Protein AF-A0A017HC94-F1 (afdb_monomer)

Organism: NCBI:txid442562

Structure (mmCIF, N/CA/C/O backbone):
data_AF-A0A017HC94-F1
#
_entry.id   AF-A0A017HC94-F1
#
loop_
_atom_site.group_PDB
_atom_site.id
_atom_site.type_symbol
_atom_site.label_atom_id
_atom_site.label_alt_id
_atom_site.label_comp_id
_atom_site.label_asym_id
_atom_site.label_entity_id
_atom_site.label_seq_id
_atom_site.pdbx_PDB_ins_code
_atom_site.Cartn_x
_atom_site.Cartn_y
_atom_site.Cartn_z
_atom_site.occupancy
_atom_site.B_iso_or_equiv
_atom_site.auth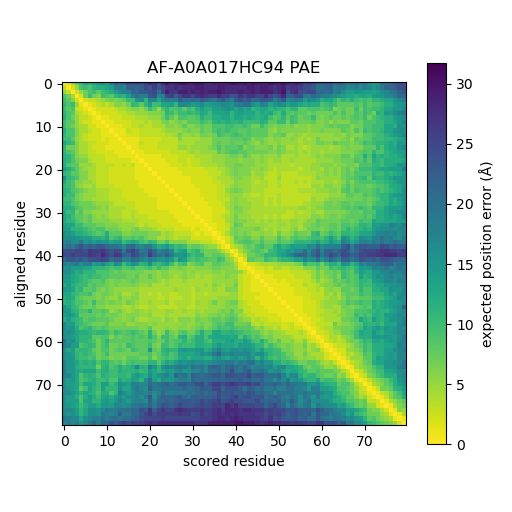_seq_id
_atom_site.auth_comp_id
_atom_site.auth_asym_id
_atom_site.auth_atom_id
_atom_site.pdbx_PDB_model_num
ATOM 1 N N . MET A 1 1 ? -21.691 9.121 17.816 1.00 48.34 1 MET A N 1
ATOM 2 C CA . MET A 1 1 ? -21.617 7.870 17.027 1.00 48.34 1 MET A CA 1
ATOM 3 C C . MET A 1 1 ? -20.172 7.390 17.020 1.00 48.34 1 MET A C 1
ATOM 5 O O . MET A 1 1 ? -19.424 7.649 16.087 1.00 48.34 1 MET A O 1
ATOM 9 N N . ALA A 1 2 ? -19.739 6.789 18.128 1.00 46.91 2 ALA A N 1
ATOM 10 C CA . ALA A 1 2 ? -18.388 6.264 18.256 1.00 46.91 2 ALA A CA 1
ATOM 11 C C . ALA A 1 2 ? -18.282 5.035 17.351 1.00 46.91 2 ALA A C 1
ATOM 13 O O . ALA A 1 2 ? -18.922 4.021 17.620 1.00 46.91 2 ALA A O 1
ATOM 14 N N . LEU A 1 3 ? -17.552 5.143 16.238 1.00 52.09 3 LEU A N 1
ATOM 15 C CA . LEU A 1 3 ? -17.320 4.010 15.349 1.00 52.09 3 LEU A CA 1
ATOM 16 C C . LEU A 1 3 ? -16.603 2.919 16.144 1.00 52.09 3 LEU A C 1
ATOM 18 O O . LEU A 1 3 ? -15.406 3.011 16.436 1.00 52.09 3 LEU A O 1
ATOM 22 N N . SER A 1 4 ? -17.424 1.940 16.522 1.00 59.03 4 SER A N 1
ATOM 23 C CA . SER A 1 4 ? -17.124 0.736 17.275 1.00 59.03 4 SER A CA 1
ATOM 24 C C . SER A 1 4 ? -15.736 0.218 16.926 1.00 59.03 4 SER A C 1
ATOM 26 O O . SER A 1 4 ? -15.419 -0.015 15.759 1.00 59.03 4 SER A O 1
ATOM 28 N N . TYR A 1 5 ? -14.906 0.024 17.945 1.00 61.06 5 TYR A N 1
ATOM 29 C CA . TYR A 1 5 ? -13.600 -0.626 17.854 1.00 61.06 5 TYR A CA 1
ATOM 30 C C . TYR A 1 5 ? -13.644 -1.915 16.991 1.00 61.06 5 TYR A C 1
ATOM 32 O O . TYR A 1 5 ? -12.748 -2.168 16.181 1.00 61.06 5 TYR A O 1
ATOM 40 N N . ARG A 1 6 ? -14.773 -2.644 17.018 1.00 64.12 6 ARG A N 1
ATOM 41 C CA . ARG A 1 6 ? -15.041 -3.821 16.170 1.00 64.12 6 ARG A CA 1
ATOM 42 C C . ARG A 1 6 ? -15.119 -3.520 14.668 1.00 64.12 6 ARG A C 1
ATOM 44 O O . ARG A 1 6 ? -14.687 -4.350 13.872 1.00 64.12 6 ARG A O 1
ATOM 51 N N . ALA A 1 7 ? -15.637 -2.361 14.257 1.00 73.88 7 ALA A N 1
ATOM 52 C CA . ALA A 1 7 ? -15.685 -1.967 12.847 1.00 73.88 7 ALA A CA 1
ATOM 53 C C . ALA A 1 7 ? -14.273 -1.733 12.296 1.00 73.88 7 ALA A C 1
ATOM 55 O O . ALA A 1 7 ? -13.931 -2.257 11.239 1.00 73.88 7 ALA A O 1
ATOM 56 N N . ARG A 1 8 ? -13.418 -1.035 13.058 1.00 72.50 8 ARG A N 1
ATOM 57 C CA . ARG A 1 8 ? -12.006 -0.817 12.698 1.00 72.50 8 ARG A CA 1
ATOM 58 C C . ARG A 1 8 ? -11.251 -2.139 12.531 1.00 72.50 8 ARG A C 1
ATOM 60 O O . ARG A 1 8 ? -10.535 -2.317 11.550 1.00 72.50 8 ARG A O 1
ATOM 67 N N . ARG A 1 9 ? -11.482 -3.094 13.439 1.00 73.12 9 ARG A N 1
ATOM 68 C CA . ARG A 1 9 ? -10.885 -4.438 13.381 1.00 73.12 9 ARG A CA 1
ATOM 69 C C . ARG A 1 9 ? -11.341 -5.247 12.158 1.00 73.12 9 ARG A C 1
ATOM 71 O O . ARG A 1 9 ? -10.516 -5.895 11.524 1.00 73.12 9 ARG A O 1
ATOM 78 N N . ARG A 1 10 ? -12.627 -5.187 11.790 1.00 76.88 10 ARG A N 1
ATOM 79 C CA . ARG A 1 10 ? -13.157 -5.861 10.585 1.00 76.88 10 ARG A CA 1
ATOM 80 C C . ARG A 1 10 ? -12.577 -5.283 9.298 1.00 76.88 10 ARG A C 1
ATOM 82 O O . ARG A 1 10 ? -12.161 -6.048 8.436 1.00 76.8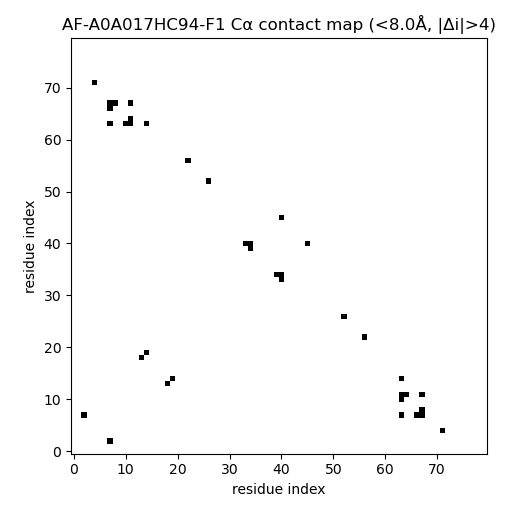8 10 ARG A 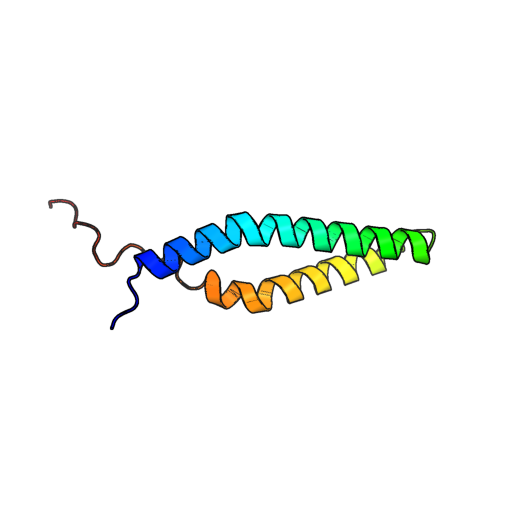O 1
ATOM 89 N N . TRP A 1 11 ? -12.492 -3.958 9.191 1.00 76.62 11 TRP A N 1
ATOM 90 C CA . TRP A 1 11 ? -11.886 -3.307 8.027 1.00 76.62 11 TRP A CA 1
ATOM 91 C C . TRP A 1 11 ? -10.407 -3.657 7.872 1.00 76.62 11 TRP A C 1
ATOM 93 O O . TRP A 1 11 ? -9.969 -3.919 6.759 1.00 76.62 11 TRP A O 1
ATOM 103 N N . ALA A 1 12 ? -9.659 -3.762 8.972 1.00 77.50 12 ALA A N 1
ATOM 104 C CA . ALA A 1 12 ? -8.274 -4.218 8.917 1.00 77.50 12 ALA A CA 1
ATOM 105 C C . ALA A 1 12 ? -8.135 -5.661 8.410 1.00 77.50 12 ALA A C 1
ATOM 107 O O . ALA A 1 12 ? -7.257 -5.929 7.597 1.00 77.50 12 ALA A O 1
ATOM 108 N N . LEU A 1 13 ? -9.012 -6.575 8.840 1.00 80.00 13 LEU A N 1
ATOM 109 C CA . LEU A 1 13 ? -9.020 -7.955 8.342 1.00 80.00 13 LEU A CA 1
ATOM 110 C C . LEU A 1 13 ? -9.374 -8.032 6.856 1.00 80.00 13 LEU A C 1
ATOM 112 O O . LEU A 1 13 ? -8.707 -8.749 6.121 1.00 80.00 13 LEU A O 1
ATOM 116 N N . VAL A 1 14 ? -10.375 -7.274 6.397 1.00 84.56 14 VAL A N 1
ATOM 117 C CA . VAL A 1 14 ? -10.734 -7.209 4.968 1.00 84.56 14 VAL A CA 1
ATOM 118 C C . VAL A 1 14 ? -9.569 -6.665 4.148 1.00 84.56 14 VAL A C 1
ATOM 120 O O . VAL A 1 14 ? -9.234 -7.212 3.107 1.00 84.56 14 VAL A O 1
ATOM 123 N N . ILE A 1 15 ? -8.916 -5.614 4.632 1.00 81.62 15 ILE A N 1
ATOM 124 C CA . ILE A 1 15 ? -7.789 -4.986 3.945 1.00 81.62 15 ILE A CA 1
ATOM 125 C C . ILE A 1 15 ? -6.557 -5.898 3.945 1.00 81.62 15 ILE A C 1
ATOM 127 O O . ILE A 1 15 ? -5.840 -5.946 2.951 1.00 81.62 15 ILE A O 1
ATOM 131 N N . LEU A 1 16 ? -6.331 -6.678 5.001 1.00 83.25 16 LEU A N 1
ATOM 132 C CA . LEU A 1 16 ? -5.291 -7.702 5.002 1.00 83.25 16 LEU A CA 1
ATOM 133 C C . LEU A 1 16 ? -5.634 -8.839 4.029 1.00 83.25 16 LEU A C 1
ATOM 135 O O . LEU A 1 16 ? -4.778 -9.255 3.263 1.00 83.25 16 LEU A O 1
ATOM 139 N N . LEU A 1 17 ? -6.877 -9.320 4.031 1.00 86.44 17 LEU A N 1
ATOM 140 C CA . LEU A 1 17 ? -7.289 -10.477 3.237 1.00 86.44 17 LEU A CA 1
ATOM 141 C C . LEU A 1 17 ? -7.459 -10.159 1.748 1.00 86.44 17 LEU A C 1
ATOM 143 O O . LEU A 1 17 ? -7.205 -11.022 0.923 1.00 86.44 17 LEU A O 1
ATOM 147 N N . VAL A 1 18 ? -7.889 -8.946 1.400 1.00 87.56 18 VAL A N 1
ATOM 148 C CA . VAL A 1 18 ? -8.130 -8.512 0.013 1.00 87.56 18 VAL A CA 1
ATOM 149 C C . VAL A 1 18 ? -7.001 -7.627 -0.484 1.00 87.56 18 VAL A C 1
ATOM 151 O O . VAL A 1 18 ? -6.516 -7.812 -1.594 1.00 87.56 18 VAL A O 1
ATOM 154 N N . GLY A 1 19 ? -6.549 -6.680 0.335 1.00 85.81 19 GLY A N 1
ATOM 155 C CA . GLY A 1 19 ? -5.467 -5.787 -0.052 1.00 85.81 19 GLY A CA 1
ATOM 156 C C . GLY A 1 19 ? -4.181 -6.560 -0.313 1.00 85.81 19 GLY A C 1
ATOM 157 O O . GLY A 1 19 ? -3.544 -6.304 -1.329 1.00 85.81 19 GLY A O 1
ATOM 158 N N . LEU A 1 20 ? -3.781 -7.480 0.577 1.00 85.00 20 LEU A N 1
ATOM 159 C CA . LEU A 1 20 ? -2.520 -8.217 0.423 1.00 85.00 20 LEU A CA 1
ATOM 160 C C . LEU A 1 20 ? -2.453 -9.014 -0.893 1.00 85.00 20 LEU A C 1
ATOM 162 O O . LEU A 1 20 ? -1.459 -8.867 -1.601 1.00 85.00 20 LEU A O 1
ATOM 166 N N . PRO A 1 21 ? -3.464 -9.812 -1.290 1.00 88.69 21 PRO A N 1
ATOM 167 C CA . PRO A 1 21 ? -3.426 -10.461 -2.596 1.00 88.69 21 PRO A CA 1
ATOM 168 C C . PRO A 1 21 ? -3.461 -9.458 -3.752 1.00 88.69 21 PRO A C 1
ATOM 170 O O . PRO A 1 21 ? -2.715 -9.639 -4.711 1.00 88.69 21 PRO A O 1
ATOM 173 N N . LEU A 1 22 ? -4.238 -8.369 -3.659 1.00 89.81 22 LEU A N 1
ATOM 174 C CA . LEU A 1 22 ? -4.247 -7.330 -4.699 1.00 89.81 22 LEU A CA 1
ATOM 175 C C . LEU A 1 22 ? -2.855 -6.700 -4.891 1.00 89.81 22 LEU A C 1
ATOM 177 O O . LEU A 1 22 ? -2.425 -6.451 -6.015 1.00 89.81 22 LEU A O 1
ATOM 181 N N . TYR A 1 23 ? -2.134 -6.480 -3.790 1.00 85.56 23 TYR A N 1
ATOM 182 C CA . TYR A 1 23 ? -0.764 -5.973 -3.789 1.00 85.56 23 TYR A CA 1
ATOM 183 C C . TYR A 1 23 ? 0.206 -6.912 -4.464 1.00 85.56 23 TYR A C 1
ATOM 185 O O . TYR A 1 23 ? 1.009 -6.472 -5.277 1.00 85.56 23 TYR A O 1
ATOM 193 N N . ILE A 1 24 ? 0.130 -8.199 -4.127 1.00 87.38 24 ILE A N 1
ATOM 194 C CA . ILE A 1 24 ? 0.998 -9.217 -4.709 1.00 87.38 24 ILE A CA 1
ATOM 195 C C . ILE A 1 24 ? 0.774 -9.264 -6.221 1.00 87.38 24 ILE A C 1
ATOM 197 O O . ILE A 1 24 ? 1.744 -9.246 -6.974 1.00 87.38 24 ILE A O 1
ATOM 201 N N . VAL A 1 25 ? -0.483 -9.233 -6.677 1.00 92.38 25 VAL A N 1
ATOM 202 C CA . VAL A 1 25 ? -0.804 -9.175 -8.112 1.00 92.38 25 VAL A CA 1
ATOM 203 C C . VAL A 1 25 ? -0.198 -7.928 -8.758 1.00 92.38 25 VAL A C 1
ATOM 205 O O . VAL A 1 25 ? 0.469 -8.045 -9.785 1.00 92.38 25 VAL A O 1
ATOM 208 N N . ALA A 1 26 ? -0.357 -6.748 -8.153 1.00 89.00 26 ALA A N 1
ATOM 209 C CA . ALA A 1 26 ? 0.238 -5.514 -8.667 1.00 89.00 26 ALA A CA 1
ATOM 210 C C . ALA A 1 26 ? 1.778 -5.575 -8.705 1.00 89.00 26 ALA A C 1
ATOM 212 O O . ALA A 1 26 ? 2.378 -5.186 -9.704 1.00 89.00 26 ALA A O 1
ATOM 213 N N . ALA A 1 27 ? 2.411 -6.109 -7.658 1.00 87.44 27 ALA A N 1
ATOM 214 C CA . ALA A 1 27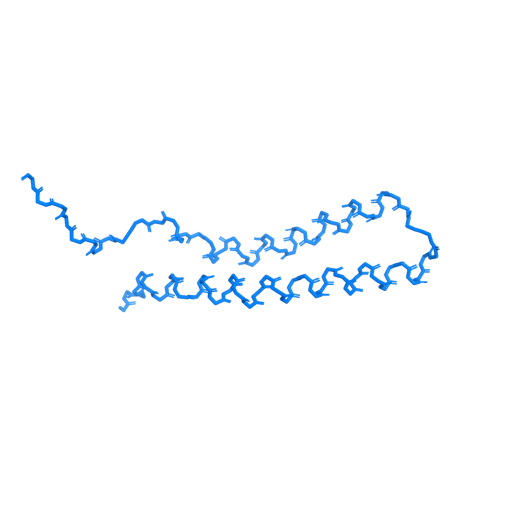 ? 3.857 -6.290 -7.550 1.00 87.44 27 ALA A CA 1
ATOM 215 C C . ALA A 1 27 ? 4.403 -7.161 -8.682 1.00 87.44 27 ALA A C 1
ATOM 217 O O . ALA A 1 27 ? 5.337 -6.769 -9.382 1.00 87.44 27 ALA A O 1
ATOM 218 N N . VAL A 1 28 ? 3.787 -8.331 -8.873 1.00 87.81 28 VAL A N 1
ATOM 219 C CA . VAL A 1 28 ? 4.166 -9.289 -9.913 1.00 87.81 28 VAL A CA 1
ATOM 220 C C . VAL A 1 28 ? 3.938 -8.677 -11.289 1.00 87.81 28 VAL A C 1
ATOM 222 O O . VAL A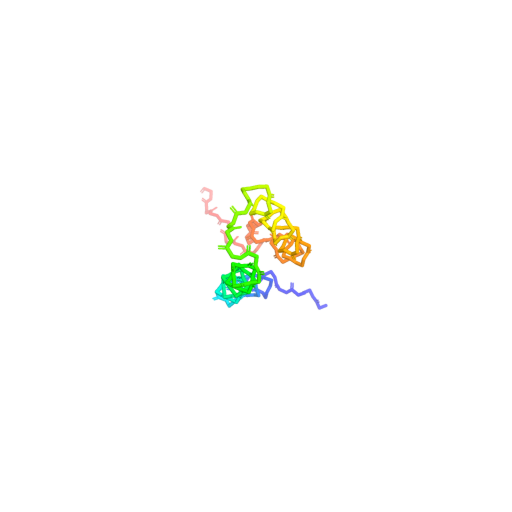 1 28 ? 4.839 -8.727 -12.114 1.00 87.81 28 VAL A O 1
ATOM 225 N N . THR A 1 29 ? 2.799 -8.014 -11.509 1.00 90.06 29 THR A N 1
ATOM 226 C CA . THR A 1 29 ? 2.484 -7.360 -12.792 1.00 90.06 29 THR A CA 1
ATOM 227 C C . THR A 1 29 ? 3.507 -6.280 -13.144 1.00 90.06 29 THR A C 1
ATOM 229 O O . THR A 1 29 ? 3.991 -6.232 -14.271 1.00 90.06 29 THR A O 1
ATOM 232 N N . ILE A 1 30 ? 3.872 -5.421 -12.185 1.00 86.06 30 ILE A N 1
ATOM 233 C CA . ILE A 1 30 ? 4.885 -4.379 -12.396 1.00 86.06 30 ILE A CA 1
ATOM 234 C C . ILE A 1 30 ? 6.231 -5.016 -12.737 1.00 86.06 30 ILE A C 1
ATOM 236 O O . ILE A 1 30 ? 6.865 -4.590 -13.699 1.00 86.06 30 ILE A O 1
ATOM 240 N N . MET A 1 31 ? 6.651 -6.038 -11.986 1.00 82.69 31 MET A N 1
ATOM 241 C CA . MET A 1 31 ? 7.913 -6.732 -12.244 1.00 82.69 31 MET A CA 1
ATOM 242 C C . MET A 1 31 ? 7.940 -7.433 -13.600 1.00 82.69 31 MET A C 1
ATOM 244 O O . MET A 1 31 ? 8.976 -7.416 -14.262 1.00 82.69 31 MET A O 1
ATOM 248 N N . ASP A 1 32 ? 6.824 -8.015 -14.027 1.00 87.00 32 ASP A N 1
ATOM 249 C CA . ASP A 1 32 ? 6.727 -8.715 -15.306 1.00 87.00 32 ASP A CA 1
ATOM 250 C C . ASP A 1 32 ? 6.810 -7.732 -16.482 1.00 87.00 32 ASP A C 1
ATOM 252 O O . ASP A 1 32 ? 7.635 -7.899 -17.379 1.00 87.00 32 ASP A O 1
ATOM 256 N N . VAL A 1 33 ? 6.079 -6.611 -16.406 1.00 86.44 33 VAL A N 1
ATOM 257 C CA . VAL A 1 33 ? 6.162 -5.513 -17.389 1.00 86.44 33 VAL A CA 1
ATOM 258 C C . VAL A 1 33 ? 7.574 -4.931 -17.467 1.00 86.44 33 VAL A C 1
ATOM 260 O O . VAL A 1 33 ? 8.051 -4.569 -18.544 1.00 86.44 33 VAL A O 1
ATOM 263 N N . LEU A 1 34 ? 8.251 -4.810 -16.326 1.00 82.69 34 LEU A N 1
ATOM 264 C CA . LEU A 1 34 ? 9.615 -4.298 -16.270 1.00 82.69 34 LEU A CA 1
ATOM 265 C C . LEU A 1 34 ? 10.611 -5.292 -16.877 1.00 82.69 34 LEU A C 1
ATOM 267 O O . LEU A 1 34 ? 11.503 -4.894 -17.625 1.00 82.69 34 LEU A O 1
ATOM 271 N N . ARG A 1 35 ? 10.445 -6.586 -16.592 1.00 79.38 35 ARG A N 1
ATOM 272 C CA . ARG A 1 35 ? 11.266 -7.660 -17.161 1.00 79.38 35 ARG A CA 1
ATOM 273 C C . ARG A 1 35 ? 11.125 -7.715 -18.679 1.00 79.38 35 ARG A C 1
ATOM 275 O O . ARG A 1 35 ? 12.147 -7.770 -19.360 1.00 79.38 35 ARG A O 1
ATOM 282 N N . ASP A 1 36 ? 9.896 -7.650 -19.183 1.00 83.00 36 ASP A N 1
ATOM 283 C CA . ASP A 1 36 ? 9.588 -7.676 -20.615 1.00 83.00 36 ASP A CA 1
ATOM 284 C C . ASP A 1 36 ? 10.201 -6.471 -21.351 1.00 83.00 36 ASP A C 1
ATOM 286 O O . ASP A 1 36 ? 10.861 -6.623 -22.377 1.00 83.00 36 ASP A O 1
ATOM 290 N N . ARG A 1 37 ? 10.096 -5.264 -20.774 1.00 80.25 37 ARG A N 1
ATOM 291 C CA . ARG A 1 37 ? 10.632 -4.037 -21.395 1.00 80.25 37 ARG A CA 1
ATOM 292 C C . ARG A 1 37 ? 12.145 -3.905 -21.367 1.00 80.25 37 ARG A C 1
ATOM 294 O O . ARG A 1 37 ? 12.703 -3.308 -22.283 1.00 80.25 37 ARG A O 1
ATOM 301 N N . PHE A 1 38 ? 12.802 -4.391 -20.318 1.00 76.75 38 PHE A N 1
ATOM 302 C CA . PHE A 1 38 ? 14.232 -4.146 -20.119 1.00 76.75 38 PHE A CA 1
ATOM 303 C C . PHE A 1 38 ? 15.117 -5.365 -20.412 1.00 76.75 38 PHE A C 1
ATOM 305 O O . PHE A 1 38 ? 16.339 -5.231 -20.397 1.00 76.75 38 PHE A O 1
ATOM 312 N N . GLY A 1 39 ? 14.545 -6.538 -20.720 1.00 73.19 39 GLY A N 1
ATOM 313 C CA . GLY A 1 39 ? 15.236 -7.716 -21.275 1.00 73.19 39 GLY A CA 1
ATOM 314 C C . GLY A 1 39 ? 16.230 -8.424 -20.339 1.00 73.19 39 GLY A C 1
ATOM 315 O O . GLY A 1 39 ? 16.496 -9.613 -20.511 1.00 73.19 39 GLY A O 1
ATOM 316 N N . ARG A 1 40 ? 16.755 -7.735 -19.316 1.00 68.44 40 ARG A N 1
ATOM 317 C CA . ARG A 1 40 ? 17.588 -8.252 -18.222 1.00 68.44 40 ARG A CA 1
ATOM 318 C C . ARG A 1 40 ? 17.372 -7.402 -16.959 1.00 68.44 40 ARG A C 1
ATOM 320 O O . ARG A 1 40 ? 17.551 -6.187 -17.028 1.00 68.44 40 ARG A O 1
ATOM 327 N N . PRO A 1 41 ? 17.027 -7.998 -15.802 1.00 62.62 41 PRO A N 1
ATOM 328 C CA . PRO A 1 41 ? 16.848 -7.235 -14.575 1.00 62.62 41 PRO A CA 1
ATOM 329 C C . PRO A 1 41 ? 18.189 -6.647 -14.120 1.00 62.62 41 PRO A C 1
ATOM 331 O O . PRO A 1 41 ? 19.130 -7.365 -13.779 1.00 62.62 41 PRO A O 1
ATOM 334 N N . ILE A 1 42 ? 18.279 -5.317 -14.141 1.00 68.50 42 ILE A N 1
ATOM 335 C CA . ILE A 1 42 ? 19.343 -4.571 -13.473 1.00 68.50 42 ILE A CA 1
ATOM 336 C C . ILE A 1 42 ? 19.030 -4.655 -11.980 1.00 68.50 42 ILE A C 1
ATOM 338 O O . ILE A 1 42 ? 17.993 -4.169 -11.538 1.00 68.50 42 ILE A O 1
ATOM 342 N N . TRP A 1 43 ? 19.920 -5.261 -11.203 1.00 76.44 43 TRP A N 1
ATOM 343 C CA . TRP A 1 43 ? 19.739 -5.505 -9.768 1.00 76.44 43 TRP A CA 1
ATOM 344 C C . TRP A 1 43 ? 19.344 -4.253 -8.953 1.00 76.44 43 TRP A C 1
ATOM 346 O O . TRP A 1 43 ? 18.583 -4.341 -7.995 1.00 76.44 43 TRP A O 1
ATOM 356 N N . TRP A 1 44 ? 19.791 -3.062 -9.364 1.00 81.25 44 TRP A N 1
ATOM 357 C CA . TRP A 1 44 ? 19.397 -1.786 -8.755 1.00 81.25 44 TRP A CA 1
ATOM 358 C C . TRP A 1 44 ? 17.932 -1.408 -8.987 1.00 81.25 44 TRP A C 1
ATOM 360 O O . TRP A 1 44 ? 17.297 -0.805 -8.123 1.00 81.25 44 TRP A O 1
ATOM 370 N N . LEU A 1 45 ? 17.395 -1.741 -10.161 1.00 82.94 45 LEU A N 1
ATOM 371 C CA . LEU A 1 45 ? 16.018 -1.431 -10.531 1.00 82.94 45 LEU A CA 1
ATOM 372 C C . LEU A 1 45 ? 15.043 -2.249 -9.681 1.00 82.94 45 LEU A C 1
ATOM 374 O O . LEU A 1 45 ? 14.032 -1.730 -9.225 1.00 82.94 45 LEU A O 1
ATOM 378 N N . GLU A 1 46 ? 15.396 -3.501 -9.412 1.00 81.19 46 GLU A N 1
ATOM 379 C CA . GLU A 1 46 ? 14.648 -4.404 -8.540 1.00 81.19 46 GLU A CA 1
ATOM 380 C C . GLU A 1 46 ? 14.544 -3.839 -7.111 1.00 81.19 46 GLU A C 1
ATOM 382 O O . GLU A 1 46 ? 13.451 -3.768 -6.549 1.00 81.19 46 GLU A O 1
ATOM 387 N N . ILE A 1 47 ? 15.646 -3.299 -6.575 1.00 87.06 47 ILE A N 1
ATOM 388 C CA . ILE A 1 47 ? 15.659 -2.588 -5.285 1.00 87.06 47 ILE A CA 1
ATOM 389 C C . ILE A 1 47 ? 14.764 -1.343 -5.329 1.00 87.06 47 ILE A C 1
ATOM 391 O O . ILE A 1 47 ? 13.936 -1.150 -4.437 1.00 87.06 47 ILE A O 1
ATOM 395 N N . LEU A 1 48 ? 14.901 -0.503 -6.361 1.00 87.69 48 LEU A N 1
ATOM 396 C CA . LEU A 1 48 ? 14.109 0.723 -6.497 1.00 87.69 48 LEU A CA 1
ATOM 397 C C . LEU A 1 48 ? 12.606 0.419 -6.550 1.00 87.69 48 LEU A C 1
ATOM 399 O O . LEU A 1 48 ? 11.816 1.088 -5.883 1.00 87.69 48 LEU A O 1
ATOM 403 N N . VAL A 1 49 ? 12.219 -0.610 -7.306 1.00 85.88 49 VAL A N 1
ATOM 404 C CA . VAL A 1 49 ? 10.827 -1.049 -7.426 1.00 85.88 49 VAL A CA 1
ATOM 405 C C . VAL A 1 49 ? 10.313 -1.549 -6.090 1.00 85.88 49 VAL A C 1
ATOM 407 O O . VAL A 1 49 ? 9.255 -1.096 -5.672 1.00 85.88 49 VAL A O 1
ATOM 410 N N . PHE A 1 50 ? 11.048 -2.405 -5.378 1.00 85.06 50 PHE A N 1
ATOM 411 C CA . PHE A 1 50 ? 10.600 -2.881 -4.068 1.00 85.06 50 PHE A CA 1
ATOM 412 C C . PHE A 1 50 ? 10.445 -1.752 -3.04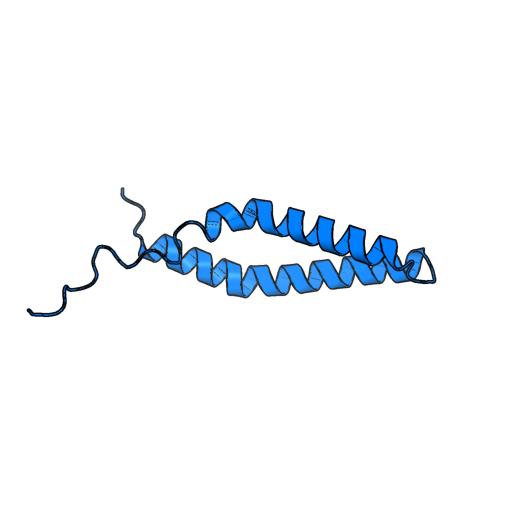4 1.00 85.06 50 PHE A C 1
ATOM 414 O O . PHE A 1 50 ? 9.473 -1.752 -2.286 1.00 85.06 50 PHE A O 1
ATOM 421 N N . VAL A 1 51 ? 11.339 -0.758 -3.049 1.00 89.88 51 VAL A N 1
ATOM 422 C CA . VAL A 1 51 ? 11.214 0.432 -2.192 1.00 89.88 51 VAL A CA 1
ATOM 423 C C . VAL A 1 51 ? 9.977 1.246 -2.570 1.00 89.88 51 VAL A C 1
ATOM 425 O O . VAL A 1 51 ? 9.178 1.582 -1.696 1.00 89.88 51 VAL A O 1
ATOM 428 N N . ALA A 1 52 ? 9.781 1.534 -3.858 1.00 89.75 52 ALA A N 1
ATOM 429 C CA . ALA A 1 52 ? 8.618 2.278 -4.335 1.00 89.75 52 ALA A CA 1
ATOM 430 C C . ALA A 1 52 ? 7.308 1.552 -3.993 1.00 89.75 52 ALA A C 1
ATOM 432 O O . ALA A 1 52 ? 6.380 2.164 -3.464 1.00 89.75 52 ALA A O 1
ATOM 433 N N . LEU A 1 53 ? 7.262 0.239 -4.221 1.00 88.56 53 LEU A N 1
ATOM 434 C CA . LEU A 1 53 ? 6.126 -0.619 -3.907 1.00 88.56 53 LEU A CA 1
ATOM 435 C C . LEU A 1 53 ? 5.822 -0.595 -2.400 1.00 88.56 53 LEU A C 1
ATOM 437 O O . LEU A 1 53 ? 4.676 -0.391 -1.998 1.00 88.56 53 LEU A O 1
ATOM 441 N N . GLY A 1 54 ? 6.863 -0.691 -1.567 1.00 85.38 54 GLY A N 1
ATOM 442 C CA . GLY A 1 54 ? 6.759 -0.589 -0.113 1.00 85.38 54 GLY A CA 1
ATOM 443 C C . GLY A 1 54 ? 6.247 0.771 0.366 1.00 85.38 54 GLY A C 1
ATOM 444 O O . GLY A 1 54 ? 5.426 0.821 1.280 1.00 85.38 54 GLY A O 1
ATOM 445 N N . ILE A 1 55 ? 6.661 1.877 -0.261 1.00 86.88 55 ILE A N 1
ATOM 446 C CA . ILE A 1 55 ? 6.163 3.227 0.062 1.00 86.88 55 ILE A CA 1
ATOM 447 C C . ILE A 1 55 ? 4.693 3.375 -0.345 1.00 86.88 55 ILE A C 1
ATOM 449 O O . ILE A 1 55 ? 3.879 3.844 0.456 1.00 86.88 55 ILE A O 1
ATOM 453 N N . ILE A 1 56 ? 4.345 2.938 -1.560 1.00 85.88 56 ILE A N 1
ATOM 454 C CA . ILE A 1 56 ? 2.965 2.938 -2.069 1.00 85.88 56 ILE A CA 1
ATOM 455 C C . ILE A 1 56 ? 2.062 2.125 -1.143 1.00 85.88 56 ILE A C 1
ATOM 457 O O . ILE A 1 56 ? 0.937 2.538 -0.877 1.00 85.88 56 ILE A O 1
ATOM 461 N N . TRP A 1 57 ? 2.559 1.011 -0.608 1.00 83.50 57 TRP A N 1
ATOM 462 C CA . TRP A 1 57 ? 1.842 0.202 0.370 1.00 83.50 57 TRP A CA 1
ATOM 463 C C . TRP A 1 57 ? 1.752 0.867 1.743 1.00 83.50 57 TRP A C 1
ATOM 465 O O . TRP A 1 57 ? 0.699 0.891 2.373 1.00 83.50 57 TRP A O 1
ATOM 475 N N . ALA A 1 58 ? 2.839 1.443 2.242 1.00 78.62 58 ALA A N 1
ATOM 476 C CA . ALA A 1 58 ? 2.869 2.001 3.586 1.00 78.62 58 ALA A CA 1
ATOM 477 C C . ALA A 1 58 ? 1.913 3.194 3.749 1.00 78.62 58 ALA A C 1
ATOM 479 O O . ALA A 1 58 ? 1.310 3.350 4.811 1.00 78.62 58 ALA A O 1
ATOM 480 N N . LEU A 1 59 ? 1.742 4.023 2.717 1.00 78.94 59 LEU A N 1
ATOM 481 C CA . LEU A 1 59 ? 0.953 5.257 2.793 1.00 78.94 59 LEU A CA 1
ATOM 482 C C . LEU A 1 59 ? -0.541 5.030 3.122 1.00 78.94 59 LEU A C 1
ATOM 484 O O . LEU A 1 59 ? -0.993 5.556 4.145 1.00 78.94 59 LEU A O 1
ATOM 488 N N . PRO A 1 60 ? -1.320 4.244 2.350 1.00 70.31 60 PRO A N 1
ATOM 489 C CA . PRO A 1 60 ? -2.728 4.004 2.659 1.00 70.31 60 PRO A CA 1
ATOM 490 C C . PRO A 1 60 ? -2.907 3.083 3.875 1.00 70.31 60 PRO A C 1
ATOM 492 O O . PRO A 1 60 ? -3.769 3.329 4.727 1.00 70.31 60 PRO A O 1
ATOM 495 N N . PHE A 1 61 ? -2.057 2.063 4.024 1.00 70.00 61 PHE A N 1
ATOM 496 C CA . PHE A 1 61 ? -2.225 1.037 5.056 1.00 70.00 61 PHE A CA 1
ATOM 497 C C . PHE A 1 61 ? -1.807 1.497 6.453 1.00 70.00 61 PHE A C 1
ATOM 499 O O . PHE A 1 61 ? -2.344 0.994 7.443 1.00 70.00 61 PHE A O 1
ATOM 506 N N . ARG A 1 62 ? -0.924 2.497 6.581 1.00 69.12 62 ARG A N 1
ATOM 507 C CA . ARG A 1 62 ? -0.553 3.064 7.889 1.00 69.12 62 ARG A CA 1
ATOM 508 C C . ARG A 1 62 ? -1.766 3.567 8.667 1.00 69.12 62 ARG A C 1
ATOM 510 O O . ARG A 1 62 ? -1.769 3.460 9.890 1.00 69.12 62 ARG A O 1
ATOM 517 N N . SER A 1 63 ? -2.781 4.104 7.986 1.00 66.62 63 SER A N 1
ATOM 518 C CA . SER A 1 63 ? -4.021 4.566 8.629 1.00 66.62 63 SER A CA 1
ATOM 519 C C . SER A 1 63 ? -4.888 3.404 9.129 1.00 66.62 63 SER A C 1
ATOM 521 O O . SER A 1 63 ? -5.471 3.489 10.208 1.00 66.62 63 SER A O 1
ATOM 523 N N . VAL A 1 64 ? -4.901 2.299 8.380 1.00 65.12 64 VAL A N 1
ATOM 524 C CA . VAL A 1 64 ? -5.713 1.104 8.633 1.00 65.12 64 VAL A CA 1
ATOM 525 C C . VAL A 1 64 ? -5.123 0.265 9.762 1.00 65.12 64 VAL A C 1
ATOM 527 O O . VAL A 1 64 ? -5.847 -0.187 10.646 1.00 65.12 64 VAL A O 1
ATOM 530 N N . PHE A 1 65 ? -3.800 0.087 9.774 1.00 67.00 65 PHE A N 1
ATOM 531 C CA . PHE A 1 65 ? -3.11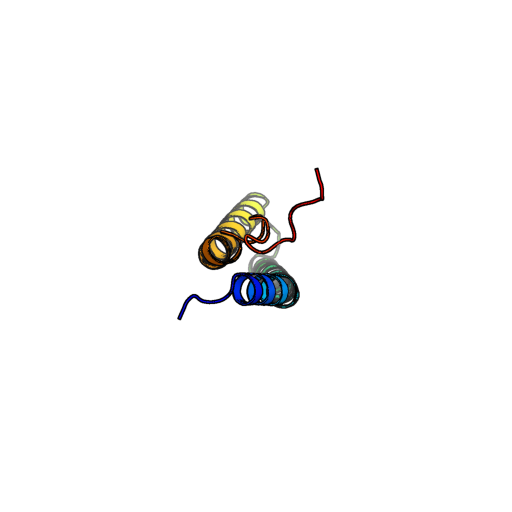2 -0.674 10.818 1.00 67.00 65 PHE A CA 1
ATOM 532 C C . PHE A 1 65 ? -2.963 0.105 12.133 1.00 67.00 65 PHE A C 1
ATOM 534 O O . PHE A 1 65 ? -2.762 -0.505 13.188 1.00 67.00 65 PHE A O 1
ATOM 541 N N . LYS A 1 66 ? -3.120 1.440 12.120 1.00 61.03 66 LYS A N 1
ATOM 542 C CA . LYS A 1 66 ? -3.121 2.271 13.336 1.00 61.03 66 LYS A CA 1
ATOM 543 C C . LYS A 1 66 ? -4.353 1.958 14.196 1.00 61.03 66 LYS A C 1
ATOM 545 O O . LYS A 1 66 ? -5.410 2.571 14.070 1.00 61.03 66 LYS A O 1
ATOM 550 N N . GLY A 1 67 ? -4.193 1.016 15.122 1.00 60.34 67 GLY A N 1
ATOM 551 C CA . GLY A 1 67 ? -5.211 0.652 16.112 1.00 60.34 67 GLY A CA 1
ATOM 552 C C . GLY A 1 67 ? -5.701 -0.792 16.048 1.00 60.34 67 GLY A C 1
ATOM 553 O O . GLY A 1 67 ? -6.556 -1.141 16.853 1.00 60.34 67 GLY A O 1
ATOM 554 N N . VAL A 1 68 ? -5.157 -1.631 15.158 1.00 59.59 68 VAL A N 1
ATOM 555 C CA . VAL A 1 68 ? -5.478 -3.073 15.104 1.00 59.59 68 VAL A CA 1
ATOM 556 C C . VAL A 1 68 ? -4.970 -3.818 16.339 1.00 59.59 68 VAL A C 1
ATOM 558 O O . VAL A 1 68 ? -5.658 -4.700 16.835 1.00 59.59 68 VAL A O 1
ATOM 561 N N . GLY A 1 69 ? -3.796 -3.435 16.853 1.00 59.28 69 GLY A N 1
ATOM 562 C CA . GLY A 1 69 ? -3.195 -4.021 18.057 1.00 59.28 69 GLY A CA 1
ATOM 563 C C . GLY A 1 69 ? -3.596 -3.352 19.374 1.00 59.28 69 GLY A C 1
ATOM 564 O O . GLY A 1 69 ? -2.970 -3.624 20.389 1.00 59.28 69 GLY A O 1
ATOM 565 N N . ARG A 1 70 ? -4.574 -2.432 19.382 1.00 60.59 70 ARG A N 1
ATOM 566 C CA . ARG A 1 70 ? -5.143 -1.957 20.656 1.00 60.59 70 ARG A CA 1
ATOM 567 C C . ARG A 1 70 ? -6.043 -3.049 21.193 1.00 60.59 70 ARG A C 1
ATOM 569 O O . ARG A 1 70 ? -6.841 -3.544 20.411 1.00 60.59 70 ARG A O 1
ATOM 576 N N . ASP A 1 71 ? -5.945 -3.384 22.473 1.00 57.88 71 ASP A N 1
ATOM 577 C CA . ASP A 1 71 ? -6.898 -4.287 23.120 1.00 57.88 71 ASP A CA 1
ATOM 578 C C . ASP A 1 71 ? -8.313 -3.702 23.113 1.00 57.88 71 ASP A C 1
ATOM 580 O O . ASP A 1 71 ? -8.493 -2.480 23.057 1.00 57.88 71 ASP A O 1
ATOM 584 N N . ASP A 1 72 ? -9.311 -4.588 23.118 1.00 61.22 72 ASP A N 1
ATOM 585 C CA . ASP A 1 72 ? -10.719 -4.206 23.161 1.00 61.22 72 ASP A CA 1
ATOM 586 C C . ASP A 1 72 ? -10.988 -3.442 24.466 1.00 61.22 72 ASP A C 1
ATOM 588 O O . ASP A 1 72 ? -10.863 -4.031 25.542 1.00 61.22 72 ASP A O 1
ATOM 592 N N . PRO A 1 73 ? -11.335 -2.140 24.415 1.00 62.25 73 PRO A N 1
ATOM 593 C CA . PRO A 1 73 ? -11.627 -1.379 25.626 1.00 62.25 73 PRO A CA 1
ATOM 594 C C . PRO A 1 73 ? -12.852 -1.921 26.381 1.00 62.25 73 PRO A C 1
ATOM 596 O O . PRO A 1 73 ? -12.996 -1.618 27.564 1.00 62.25 73 PRO A O 1
ATOM 599 N N . ASP A 1 74 ? -13.686 -2.740 25.726 1.00 65.75 74 ASP A N 1
ATOM 600 C CA . ASP A 1 74 ? -14.845 -3.417 26.315 1.00 65.75 74 ASP A CA 1
ATOM 601 C C . ASP A 1 74 ? -14.564 -4.890 26.687 1.00 65.75 74 ASP A C 1
ATOM 603 O O . ASP A 1 74 ? -15.497 -5.624 27.026 1.00 65.75 74 ASP A O 1
ATOM 607 N N . ALA A 1 75 ? -13.309 -5.362 26.628 1.00 68.56 75 ALA A N 1
ATOM 608 C CA . ALA A 1 75 ? -12.980 -6.719 27.065 1.00 68.56 75 ALA A CA 1
ATOM 609 C C . ALA A 1 75 ? -13.378 -6.908 28.544 1.00 68.56 75 ALA A C 1
ATOM 611 O O . ALA A 1 75 ? -12.981 -6.094 29.389 1.00 68.56 75 ALA A 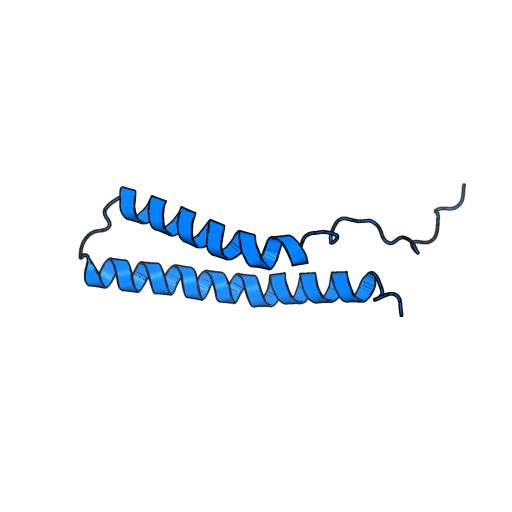O 1
ATOM 612 N N . PRO A 1 76 ? -14.138 -7.969 28.890 1.00 65.94 76 PRO A N 1
ATOM 613 C CA . PRO A 1 76 ? -14.470 -8.270 30.275 1.00 65.94 76 PRO A CA 1
ATOM 614 C C . PRO A 1 76 ? -13.184 -8.346 31.097 1.00 65.94 76 PRO A C 1
ATOM 616 O O . PRO A 1 76 ? -12.293 -9.137 30.779 1.00 65.94 76 PRO A O 1
ATOM 619 N N . ARG A 1 77 ? -13.058 -7.505 32.134 1.00 70.31 77 ARG A N 1
ATOM 620 C CA . ARG A 1 77 ? -11.901 -7.590 33.031 1.00 70.31 77 ARG A CA 1
ATOM 621 C C . ARG A 1 77 ? -11.873 -8.993 33.642 1.00 70.31 77 ARG A C 1
ATOM 623 O O . ARG A 1 77 ? -12.919 -9.434 34.127 1.00 70.31 77 ARG A O 1
ATOM 630 N N . PRO A 1 78 ? -10.716 -9.675 33.647 1.00 67.00 78 PRO A N 1
ATOM 631 C CA . PRO A 1 78 ? -10.602 -10.945 34.342 1.00 67.00 78 PRO A CA 1
ATOM 632 C C . PRO A 1 78 ? -10.942 -10.734 35.828 1.00 67.00 78 PRO A C 1
ATOM 634 O O . PRO A 1 78 ? -10.586 -9.686 36.386 1.00 67.00 78 PRO A O 1
ATOM 637 N N . PRO A 1 79 ? -11.677 -11.669 36.458 1.00 69.00 79 PRO A N 1
ATOM 638 C CA . PRO A 1 79 ? -11.965 -11.585 37.882 1.00 69.00 79 PRO A CA 1
ATOM 639 C C . PRO A 1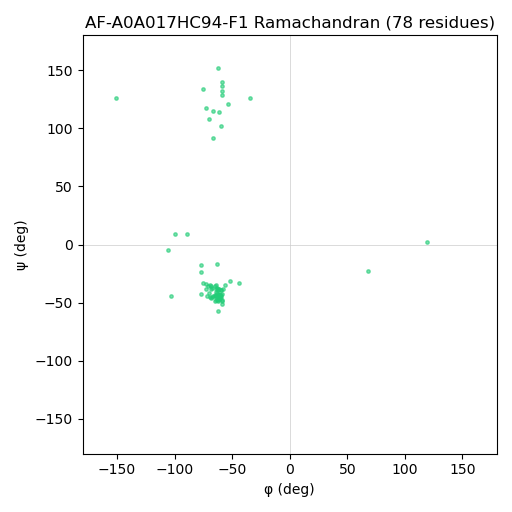 79 ? -10.644 -11.560 38.664 1.00 69.00 79 PRO A C 1
ATOM 641 O O . PRO A 1 79 ? -9.702 -12.266 38.305 1.00 69.00 79 PRO A O 1
ATOM 644 N N . LYS A 1 80 ? -10.584 -10.673 39.665 1.00 59.47 80 LYS A N 1
ATOM 645 C CA . LYS A 1 80 ? -9.441 -10.514 40.573 1.00 59.47 80 LYS A CA 1
ATOM 646 C C . LYS A 1 80 ? -9.177 -11.778 41.377 1.00 59.47 80 LYS A C 1
ATOM 648 O O . LYS A 1 80 ? -10.174 -12.415 41.780 1.00 59.47 80 LYS A O 1
#

InterPro domains:
  IPR021265 Protein of unknown function DUF2842 [PF11003] (8-70)

Sequence (80 aa):
MALSYRARRRWALVILLVGLPLYIVAAVTIMDVLRDRFGRPIWWLEILVFVALGIIWALPFRSVFKGVGRDDPDAPRPPK

Mean predicted aligned error: 9.99 Å

Solvent-accessible surface area (backbone atoms only — not comparable to full-atom values): 4862 Å² total; per-residue (Å²): 134,80,81,50,71,66,58,56,46,51,52,38,50,49,45,54,68,50,44,49,56,53,48,52,53,50,53,51,51,53,51,49,56,48,42,69,75,57,76,59,84,52,73,68,57,56,52,52,48,53,52,52,51,49,51,66,49,46,64,68,45,52,66,53,58,64,64,61,87,54,77,66,91,81,57,81,74,78,84,129

Secondary structure (DSSP, 8-state):
----HHHHHHHHHHIIIIIHHHHHHHHHHHHHHHHHHHSS--HHHHHHHHHHHHHHHHHHHHHHHTTTTS--TTSPPPP-

pLDDT: mean 75.78, std 11.34, range [46.91, 92.38]

Radius of gyration: 18.86 Å; Cα contacts (8 Å, |Δi|>4): 19; chains: 1; bounding box: 41×20×62 Å

Foldseek 3Di:
DPPALVNLLVVLVCCVVPVVVVLVVVLVVVVVVVCVVPVDDDPVVNVVSVVVSVVVVCVVCVVSPVRNPPPRPPPPDDDD